Protein AF-A0A7Z0MDP6-F1 (afdb_monomer)

Sequence (64 aa):
MGTKLYVDLKSALGRKPSITVKVRDIERTIGEDWLLEFSAQADELGARLDPHPTDESLISVTRI

Radius of gyration: 10.7 Å; Cα contacts (8 Å, |Δi|>4): 78; chains: 1; bounding box: 29×16×27 Å

pLDDT: mean 86.47, std 7.07, range [47.53, 92.19]

Structure (mmCIF, N/CA/C/O backbone):
data_AF-A0A7Z0MDP6-F1
#
_entry.id   AF-A0A7Z0MDP6-F1
#
loop_
_atom_site.group_PDB
_atom_site.id
_atom_site.type_symbol
_atom_site.label_atom_id
_atom_site.label_alt_id
_atom_site.label_comp_id
_atom_site.label_asym_id
_atom_site.label_entity_id
_atom_site.label_seq_id
_atom_site.pdbx_PDB_ins_code
_atom_site.Cartn_x
_atom_site.Cartn_y
_atom_site.Cartn_z
_atom_site.occupancy
_atom_site.B_iso_or_equiv
_atom_site.auth_seq_id
_atom_site.auth_comp_id
_atom_site.auth_asym_id
_atom_site.auth_atom_id
_atom_site.pdbx_PDB_model_num
ATOM 1 N N . MET A 1 1 ? 15.048 3.620 -9.811 1.00 47.53 1 MET A N 1
ATOM 2 C CA . MET A 1 1 ? 14.409 4.883 -10.247 1.00 47.53 1 MET A CA 1
ATOM 3 C C . MET A 1 1 ? 13.052 4.905 -9.560 1.00 47.53 1 MET A C 1
ATOM 5 O O . MET A 1 1 ? 12.237 4.059 -9.883 1.00 47.53 1 MET A O 1
ATOM 9 N N . GLY A 1 2 ? 12.860 5.706 -8.508 1.00 57.16 2 GLY A N 1
ATOM 10 C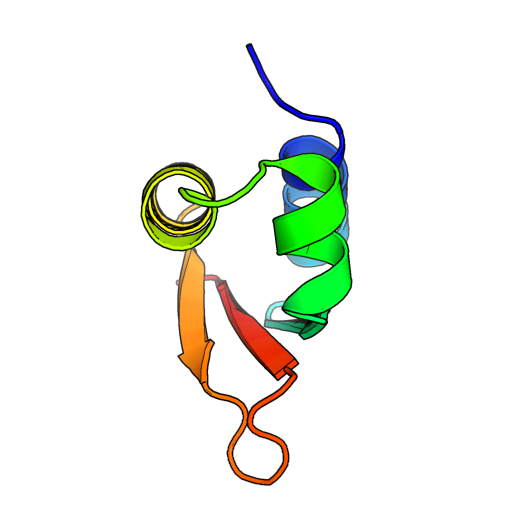 CA . GLY A 1 2 ? 11.625 5.645 -7.712 1.00 57.16 2 GLY A CA 1
ATOM 11 C C . GLY A 1 2 ? 10.473 6.319 -8.453 1.00 57.16 2 GLY A C 1
ATOM 12 O O . GLY A 1 2 ? 10.592 7.490 -8.814 1.00 57.16 2 GLY A O 1
ATOM 13 N N . THR A 1 3 ? 9.382 5.596 -8.699 1.00 73.62 3 THR A N 1
ATOM 14 C CA . THR A 1 3 ? 8.165 6.166 -9.293 1.00 73.62 3 THR A CA 1
ATOM 15 C C . THR A 1 3 ? 7.540 7.196 -8.343 1.00 73.62 3 THR A C 1
ATOM 17 O O . THR A 1 3 ? 7.808 7.205 -7.139 1.00 73.62 3 THR A O 1
ATOM 20 N N . LYS A 1 4 ? 6.680 8.086 -8.855 1.00 79.81 4 LYS A N 1
ATOM 21 C CA . LYS A 1 4 ? 5.951 9.046 -8.004 1.00 79.81 4 LYS A CA 1
ATOM 22 C C . LYS A 1 4 ? 5.179 8.332 -6.883 1.00 79.81 4 LYS A C 1
ATOM 24 O O . LYS A 1 4 ? 5.159 8.810 -5.755 1.00 79.81 4 LYS A O 1
ATOM 29 N N . LEU A 1 5 ? 4.629 7.157 -7.190 1.00 79.88 5 LEU A N 1
ATOM 30 C CA . LEU A 1 5 ? 3.913 6.314 -6.241 1.00 79.88 5 LEU A CA 1
ATOM 31 C C . LEU A 1 5 ? 4.813 5.827 -5.096 1.00 79.88 5 LEU A C 1
ATOM 33 O O . LEU A 1 5 ? 4.416 5.922 -3.940 1.00 79.88 5 LEU A O 1
ATOM 37 N N . TYR A 1 6 ? 6.041 5.391 -5.393 1.00 81.56 6 TYR A N 1
ATOM 38 C CA . TYR A 1 6 ? 7.021 4.990 -4.378 1.00 81.56 6 TYR A CA 1
ATOM 39 C C . TYR A 1 6 ? 7.293 6.105 -3.358 1.00 81.56 6 TYR A C 1
ATOM 41 O O . TYR A 1 6 ? 7.334 5.870 -2.148 1.00 81.56 6 TYR A O 1
ATOM 4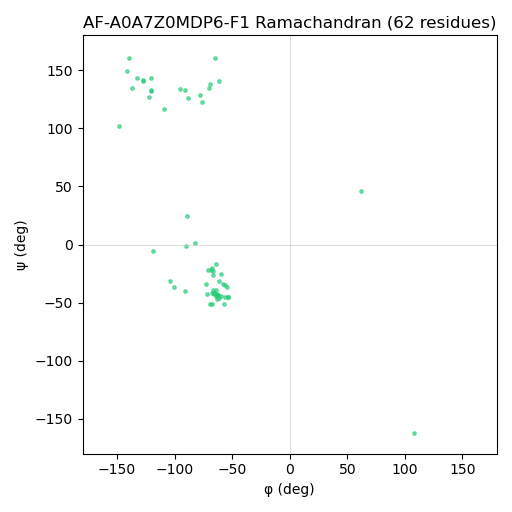9 N N . VAL A 1 7 ? 7.474 7.340 -3.838 1.00 83.31 7 VAL A N 1
ATOM 50 C CA . VAL A 1 7 ? 7.756 8.498 -2.974 1.00 83.31 7 VAL A CA 1
ATOM 51 C C . VAL A 1 7 ? 6.560 8.811 -2.074 1.00 83.31 7 VAL A C 1
ATOM 53 O O . VAL A 1 7 ? 6.744 9.057 -0.878 1.00 83.31 7 VAL A O 1
ATOM 56 N N . ASP A 1 8 ? 5.346 8.757 -2.625 1.00 84.81 8 ASP A N 1
ATOM 57 C CA . ASP A 1 8 ? 4.102 8.941 -1.873 1.00 84.81 8 ASP A CA 1
ATOM 58 C C . ASP A 1 8 ? 3.912 7.848 -0.808 1.00 84.81 8 ASP A C 1
ATOM 60 O O . ASP A 1 8 ? 3.683 8.170 0.360 1.00 84.81 8 ASP A O 1
ATOM 64 N N . LEU A 1 9 ? 4.104 6.572 -1.167 1.00 84.44 9 LEU A N 1
ATOM 65 C CA . LEU A 1 9 ? 4.049 5.441 -0.231 1.00 84.44 9 LEU A CA 1
ATOM 66 C C . LEU A 1 9 ? 5.048 5.616 0.911 1.00 84.44 9 LEU A C 1
ATOM 68 O O . LEU A 1 9 ? 4.670 5.543 2.078 1.00 84.44 9 LEU A O 1
ATOM 72 N N . LYS A 1 10 ? 6.314 5.898 0.591 1.00 86.31 10 LYS A N 1
ATOM 73 C CA . LYS A 1 10 ? 7.376 6.094 1.585 1.00 86.31 10 LYS A CA 1
ATOM 74 C C . LYS A 1 10 ? 7.057 7.245 2.539 1.00 86.31 10 LYS A C 1
ATOM 76 O O . LYS A 1 10 ? 7.242 7.116 3.749 1.00 86.31 10 LYS A O 1
ATOM 81 N N . SER A 1 11 ? 6.577 8.367 2.005 1.00 87.38 11 SER A N 1
ATOM 82 C CA . SER A 1 11 ? 6.186 9.537 2.798 1.00 87.38 11 SER A CA 1
ATOM 83 C C . SER A 1 11 ? 5.008 9.221 3.724 1.00 87.38 11 SER A C 1
ATOM 85 O O . SER A 1 11 ? 5.031 9.551 4.914 1.00 87.38 11 SER A O 1
ATOM 87 N N . ALA A 1 12 ? 3.992 8.532 3.204 1.00 86.38 12 ALA A N 1
ATOM 88 C CA . ALA A 1 12 ? 2.784 8.208 3.946 1.00 86.38 12 ALA A CA 1
ATOM 89 C C . ALA A 1 12 ? 3.033 7.135 5.026 1.00 86.38 12 ALA A C 1
ATOM 91 O O . ALA A 1 12 ? 2.622 7.329 6.174 1.00 86.38 12 ALA A O 1
ATOM 92 N N . LEU A 1 13 ? 3.801 6.086 4.712 1.00 85.38 13 LEU A N 1
ATOM 93 C CA . LEU A 1 13 ? 4.258 5.061 5.666 1.00 85.38 13 LEU A CA 1
ATOM 94 C C . LEU A 1 13 ? 5.248 5.605 6.712 1.00 85.38 13 LEU A C 1
ATOM 96 O O . LEU A 1 13 ? 5.421 5.028 7.785 1.00 85.38 13 LEU A O 1
ATOM 100 N N . GLY A 1 14 ? 5.896 6.739 6.431 1.00 84.00 14 GLY A N 1
ATOM 101 C CA . GLY A 1 14 ? 6.688 7.477 7.415 1.00 84.00 14 GLY A CA 1
ATOM 102 C C . GLY A 1 14 ? 5.839 8.172 8.486 1.00 84.00 14 GLY A C 1
ATOM 103 O O . GLY A 1 14 ? 6.346 8.462 9.567 1.00 84.00 14 GLY A O 1
ATOM 104 N N . ARG A 1 15 ? 4.555 8.437 8.206 1.00 84.38 15 ARG A N 1
ATOM 105 C CA . ARG A 1 15 ? 3.623 9.115 9.129 1.00 84.38 15 ARG A CA 1
ATOM 106 C C . ARG A 1 15 ? 2.631 8.168 9.792 1.00 84.38 15 ARG A C 1
ATOM 108 O O . ARG A 1 15 ? 2.184 8.451 10.901 1.00 84.38 15 ARG A O 1
ATOM 115 N N . LYS A 1 16 ? 2.240 7.094 9.107 1.00 87.06 16 LYS A N 1
ATOM 116 C CA . LYS A 1 16 ? 1.265 6.114 9.592 1.00 87.06 16 LYS A CA 1
ATOM 117 C C . LYS A 1 16 ? 1.789 4.696 9.372 1.00 87.06 16 LYS A C 1
ATOM 119 O O . LYS A 1 16 ? 2.384 4.442 8.332 1.00 87.06 16 LYS A O 1
ATOM 124 N N . PRO A 1 17 ? 1.527 3.764 10.302 1.00 83.94 17 PRO A N 1
ATOM 125 C CA . PRO 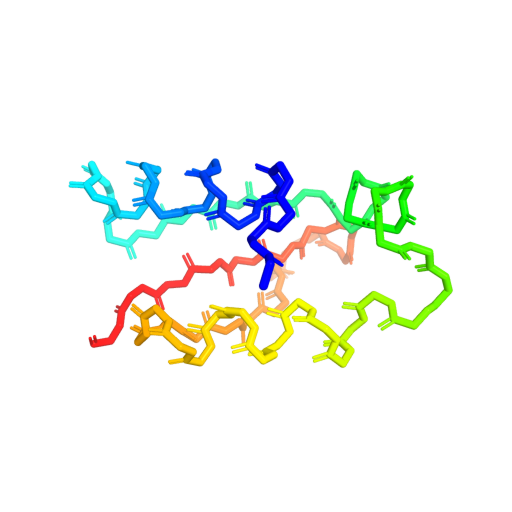A 1 17 ? 1.950 2.373 10.154 1.00 83.94 17 PRO A CA 1
ATOM 126 C C . PRO A 1 17 ? 1.198 1.644 9.033 1.00 83.94 17 PRO A C 1
ATOM 128 O O . PRO A 1 17 ? 1.705 0.662 8.505 1.00 83.94 17 PRO A O 1
ATOM 131 N N . SER A 1 18 ? 0.015 2.127 8.647 1.00 88.31 18 SER A N 1
ATOM 132 C CA . SER A 1 18 ? -0.756 1.601 7.526 1.00 88.31 18 SER A CA 1
ATOM 133 C C . SER A 1 18 ? -1.437 2.710 6.731 1.00 88.31 18 SER A C 1
ATOM 135 O O . SER A 1 18 ? -1.803 3.765 7.267 1.00 88.31 18 SER A O 1
ATOM 137 N N . ILE A 1 19 ? -1.595 2.467 5.434 1.00 91.06 19 ILE A N 1
ATOM 138 C CA . ILE A 1 19 ? -2.285 3.342 4.486 1.00 91.06 19 ILE A CA 1
ATOM 139 C C . ILE A 1 19 ? -3.118 2.504 3.522 1.00 91.06 19 ILE A C 1
ATOM 141 O O . ILE A 1 19 ? -2.855 1.321 3.331 1.00 91.06 19 ILE A O 1
ATOM 145 N N . THR A 1 20 ? -4.094 3.131 2.879 1.00 91.31 20 THR A N 1
ATOM 146 C CA . THR A 1 20 ? -4.948 2.476 1.888 1.00 91.31 20 THR A CA 1
ATOM 147 C C . THR A 1 20 ? -4.809 3.198 0.559 1.00 91.31 20 THR A C 1
ATOM 149 O O . THR A 1 20 ? -4.854 4.430 0.512 1.00 91.31 20 THR A O 1
ATOM 152 N N . VAL A 1 21 ? -4.628 2.438 -0.516 1.00 89.56 21 VAL A N 1
ATOM 153 C CA . VAL A 1 21 ? -4.379 2.953 -1.864 1.00 89.56 21 VAL A CA 1
ATOM 154 C C . VAL A 1 21 ? -5.370 2.317 -2.831 1.00 89.56 21 VAL A C 1
ATOM 156 O O . VAL A 1 21 ? -5.692 1.138 -2.715 1.00 89.56 21 VAL A O 1
ATOM 159 N N . LYS A 1 22 ? -5.874 3.102 -3.785 1.00 92.19 22 LYS A N 1
ATOM 160 C CA . LYS A 1 22 ? -6.767 2.612 -4.839 1.00 92.19 22 LYS A CA 1
ATOM 161 C C . LYS A 1 22 ? -5.975 1.880 -5.907 1.00 92.19 22 LYS A C 1
ATOM 163 O O . LYS A 1 22 ? -5.066 2.470 -6.484 1.00 92.19 22 LYS A O 1
ATOM 168 N N . VAL A 1 23 ? -6.393 0.662 -6.241 1.00 90.00 23 VAL A N 1
ATOM 169 C CA . VAL A 1 23 ? -5.780 -0.153 -7.302 1.00 90.00 23 VAL A CA 1
ATOM 170 C C . VAL A 1 23 ? -5.728 0.619 -8.619 1.00 90.00 23 VAL A C 1
ATOM 172 O O . VAL A 1 23 ? -4.662 0.746 -9.208 1.00 90.00 23 VAL A O 1
ATOM 175 N N . ARG A 1 24 ? -6.822 1.293 -8.995 1.00 89.25 24 ARG A N 1
ATOM 176 C CA . ARG A 1 24 ? -6.878 2.123 -10.212 1.00 89.25 24 ARG A CA 1
ATOM 177 C C . ARG A 1 24 ? -5.840 3.245 -10.276 1.00 89.25 24 ARG A C 1
ATOM 179 O O . ARG A 1 24 ? -5.400 3.607 -11.365 1.00 89.25 24 ARG A O 1
ATOM 186 N N . ASP A 1 25 ? -5.478 3.850 -9.145 1.00 88.31 25 ASP A N 1
ATOM 187 C CA . ASP A 1 25 ? -4.448 4.897 -9.120 1.00 88.31 25 ASP A CA 1
ATOM 188 C C . ASP A 1 25 ? -3.049 4.300 -9.324 1.00 88.31 25 ASP A C 1
ATOM 190 O O . ASP A 1 25 ? -2.205 4.922 -9.978 1.00 88.31 25 ASP A O 1
ATOM 194 N N . ILE A 1 26 ? -2.827 3.085 -8.817 1.00 87.19 26 ILE A N 1
ATOM 195 C CA . ILE A 1 26 ? -1.596 2.317 -9.015 1.00 87.19 26 ILE A CA 1
ATOM 196 C C . ILE A 1 26 ? -1.501 1.879 -10.482 1.00 87.19 26 ILE A C 1
ATOM 198 O O . ILE A 1 26 ? -0.512 2.198 -11.137 1.00 87.19 26 ILE A O 1
ATOM 202 N N . GLU A 1 27 ? -2.557 1.267 -11.026 1.00 89.88 27 GLU A N 1
ATOM 203 C CA . GLU A 1 27 ? -2.680 0.868 -12.438 1.00 89.88 27 GLU A CA 1
ATOM 204 C C . GLU A 1 27 ? -2.415 2.032 -13.391 1.00 89.88 27 GLU A C 1
ATOM 206 O O . GLU A 1 27 ? -1.650 1.907 -14.339 1.00 89.88 27 GLU A O 1
ATOM 211 N N . ARG A 1 28 ? -2.988 3.211 -13.124 1.00 88.19 28 ARG A N 1
ATOM 212 C CA . ARG A 1 28 ? -2.762 4.39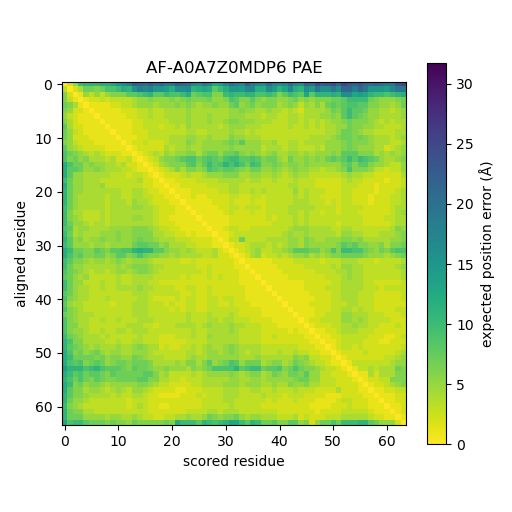5 -13.966 1.00 88.19 28 ARG A CA 1
ATOM 213 C C . ARG A 1 28 ? -1.318 4.905 -13.905 1.00 88.19 28 ARG A C 1
ATOM 215 O O . ARG A 1 28 ? -0.881 5.587 -14.828 1.00 88.19 28 ARG A O 1
ATOM 222 N N . THR A 1 29 ? -0.606 4.649 -12.808 1.00 86.50 29 THR A N 1
ATOM 223 C CA . THR A 1 29 ? 0.756 5.160 -12.595 1.00 86.50 29 THR A CA 1
ATOM 224 C C . THR A 1 29 ? 1.822 4.190 -13.094 1.00 86.50 29 THR A C 1
ATOM 226 O O . THR A 1 29 ? 2.823 4.638 -13.647 1.00 86.50 29 THR A O 1
ATOM 229 N N . ILE A 1 30 ? 1.618 2.891 -12.875 1.00 85.50 30 ILE A N 1
ATOM 230 C CA . ILE A 1 30 ? 2.583 1.830 -13.180 1.00 85.50 30 ILE A CA 1
ATOM 231 C C . ILE A 1 30 ? 2.228 1.110 -14.492 1.00 85.50 30 ILE A C 1
ATOM 233 O O . ILE A 1 30 ? 3.114 0.791 -15.276 1.00 85.50 30 ILE A O 1
ATOM 237 N N . GLY A 1 31 ? 0.940 0.922 -14.780 1.00 85.56 31 GLY A N 1
ATOM 238 C CA . GLY A 1 31 ? 0.444 0.214 -15.962 1.00 85.56 31 GLY A CA 1
ATOM 239 C C . GLY A 1 31 ? -0.158 -1.152 -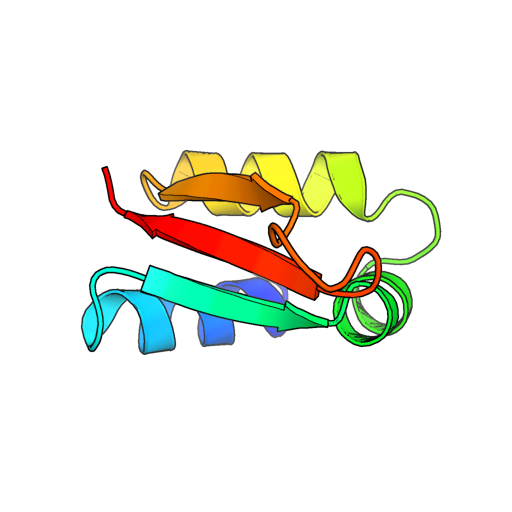15.628 1.00 85.56 31 GLY A C 1
ATOM 240 O O . GLY A 1 31 ? -0.508 -1.430 -14.484 1.00 85.56 31 GLY A O 1
ATOM 241 N N . GLU A 1 32 ? -0.295 -2.010 -16.641 1.00 81.81 32 GLU A N 1
ATOM 242 C CA . GLU A 1 32 ? -0.913 -3.342 -16.509 1.00 81.81 32 GLU A CA 1
ATOM 243 C C . GLU A 1 32 ? -0.165 -4.262 -15.528 1.00 81.81 32 GLU A C 1
ATOM 245 O O . GLU A 1 32 ? -0.798 -5.036 -14.816 1.00 81.81 32 GLU A O 1
ATOM 250 N N . ASP A 1 33 ? 1.159 -4.121 -15.409 1.00 87.06 33 ASP A N 1
ATOM 251 C CA . ASP A 1 33 ? 2.008 -4.943 -14.527 1.00 87.06 33 ASP A CA 1
ATOM 252 C C . ASP A 1 33 ? 2.158 -4.361 -13.107 1.00 87.06 33 ASP A C 1
ATOM 254 O O . ASP A 1 33 ? 3.127 -4.605 -12.384 1.00 87.06 33 ASP A O 1
ATOM 258 N N . TRP A 1 34 ? 1.184 -3.550 -12.686 1.00 89.12 34 TRP A N 1
ATOM 259 C CA . TRP A 1 34 ? 1.268 -2.801 -11.438 1.00 89.12 34 TRP A CA 1
ATOM 260 C C . TRP A 1 34 ? 1.504 -3.674 -10.210 1.00 89.12 34 TRP A C 1
ATOM 262 O O . TRP A 1 34 ? 2.188 -3.234 -9.293 1.00 89.12 34 TRP A O 1
ATOM 272 N N . LEU A 1 35 ? 0.949 -4.888 -10.166 1.00 87.88 35 LEU A N 1
ATOM 273 C CA . LEU A 1 35 ? 1.024 -5.744 -8.986 1.00 87.88 35 LEU A CA 1
ATOM 274 C C . LEU A 1 35 ? 2.472 -6.137 -8.673 1.00 87.88 35 LEU A C 1
ATOM 276 O O . LEU A 1 35 ? 2.880 -6.088 -7.512 1.00 87.88 35 LEU A O 1
ATOM 280 N N . LEU A 1 36 ? 3.25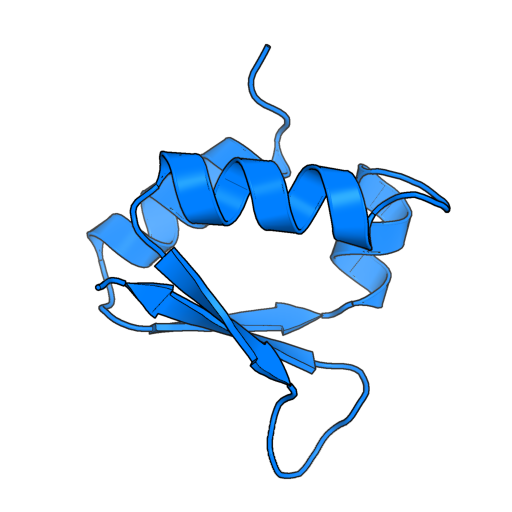3 -6.482 -9.700 1.00 89.62 36 LEU A N 1
ATOM 281 C CA . LEU A 1 36 ? 4.642 -6.902 -9.546 1.00 89.62 36 LEU A CA 1
ATOM 282 C C . LEU A 1 36 ? 5.518 -5.736 -9.079 1.00 89.62 36 LEU A C 1
ATOM 284 O O . LEU A 1 36 ? 6.220 -5.841 -8.071 1.00 89.62 36 LEU A O 1
ATOM 288 N N . GLU A 1 37 ? 5.441 -4.603 -9.775 1.00 88.81 37 GLU A N 1
ATOM 289 C CA . GLU A 1 37 ? 6.217 -3.408 -9.437 1.00 88.81 37 GLU A CA 1
ATOM 290 C C . GLU A 1 37 ? 5.811 -2.806 -8.087 1.00 88.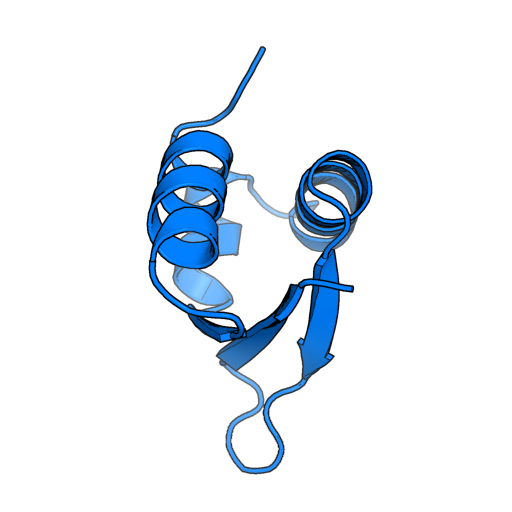81 37 GLU A C 1
ATOM 292 O O . GLU A 1 37 ? 6.671 -2.410 -7.298 1.00 88.81 37 GLU A O 1
ATOM 297 N N . PHE A 1 38 ? 4.512 -2.746 -7.789 1.00 88.69 38 PHE A N 1
ATOM 298 C CA . PHE A 1 38 ? 4.013 -2.221 -6.520 1.00 88.69 38 PHE A CA 1
ATOM 299 C C . PHE A 1 38 ? 4.409 -3.121 -5.348 1.00 88.69 38 PHE A C 1
ATOM 301 O O . PHE A 1 38 ? 4.803 -2.611 -4.299 1.00 88.69 38 PHE A O 1
ATOM 308 N N . SER A 1 39 ? 4.375 -4.445 -5.533 1.00 89.25 39 SER A N 1
ATOM 309 C CA . SER A 1 39 ? 4.867 -5.395 -4.533 1.00 89.25 39 SER A CA 1
ATOM 310 C C . SER A 1 39 ? 6.365 -5.242 -4.290 1.00 89.25 39 SER A C 1
ATOM 312 O O . SER A 1 39 ? 6.774 -5.228 -3.133 1.00 89.25 39 SER A O 1
ATOM 314 N N . ALA A 1 40 ? 7.176 -5.084 -5.339 1.00 89.81 40 ALA A N 1
ATOM 315 C CA . ALA A 1 40 ? 8.615 -4.861 -5.190 1.00 89.81 40 ALA A CA 1
ATOM 316 C C . ALA A 1 40 ? 8.907 -3.557 -4.427 1.00 89.81 40 ALA A C 1
ATOM 318 O O . ALA A 1 40 ? 9.713 -3.537 -3.504 1.00 89.81 40 ALA A O 1
ATOM 319 N N . GLN A 1 41 ? 8.191 -2.479 -4.756 1.00 88.19 41 GLN A N 1
ATOM 320 C CA . GLN A 1 41 ? 8.317 -1.194 -4.066 1.00 88.19 41 GLN A CA 1
ATOM 321 C C . GLN A 1 41 ? 7.896 -1.266 -2.591 1.00 88.19 41 GLN A C 1
ATOM 323 O O . GLN A 1 41 ? 8.525 -0.632 -1.744 1.00 88.19 41 GLN A O 1
ATOM 328 N N . ALA A 1 42 ? 6.831 -2.007 -2.274 1.00 89.12 42 ALA A N 1
ATOM 329 C CA . ALA A 1 42 ? 6.390 -2.213 -0.898 1.00 89.12 42 ALA A CA 1
ATOM 330 C C . ALA A 1 42 ? 7.404 -3.049 -0.101 1.00 89.12 42 ALA A C 1
ATOM 332 O O . ALA A 1 42 ? 7.731 -2.681 1.027 1.00 89.12 42 ALA A O 1
ATOM 333 N N . ASP A 1 43 ? 7.959 -4.100 -0.707 1.00 89.94 43 ASP A N 1
ATOM 334 C CA . ASP A 1 43 ? 9.004 -4.938 -0.112 1.00 89.94 43 ASP A CA 1
ATOM 335 C C . ASP A 1 43 ? 10.275 -4.128 0.200 1.00 89.94 43 ASP A C 1
ATOM 337 O O . ASP A 1 43 ? 10.754 -4.145 1.335 1.00 89.94 43 ASP A O 1
ATOM 341 N N . GLU A 1 44 ? 10.736 -3.286 -0.735 1.00 89.62 44 GLU A N 1
ATOM 342 C CA . GLU A 1 44 ? 11.865 -2.366 -0.510 1.00 89.62 44 GLU A CA 1
ATOM 343 C C . GLU A 1 44 ? 11.625 -1.377 0.646 1.00 89.62 44 GLU A C 1
ATOM 345 O O . GLU A 1 44 ? 12.573 -0.867 1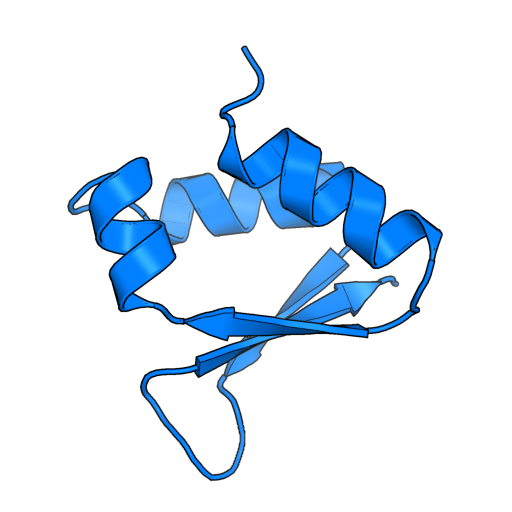.253 1.00 89.62 44 GLU A O 1
ATOM 350 N N . LEU A 1 45 ? 10.362 -1.072 0.952 1.00 87.56 45 LEU A N 1
ATOM 351 C CA . LEU A 1 45 ? 9.969 -0.195 2.057 1.00 87.56 45 LEU A CA 1
ATOM 352 C C . LEU A 1 45 ? 9.744 -0.949 3.375 1.00 87.56 45 LEU A C 1
ATOM 354 O O . LEU A 1 45 ? 9.441 -0.302 4.385 1.00 87.56 45 LEU A O 1
ATOM 358 N N . GLY A 1 46 ? 9.895 -2.277 3.387 1.00 90.00 46 GLY A N 1
ATOM 359 C CA . GLY A 1 46 ? 9.527 -3.112 4.527 1.00 90.00 46 GLY A CA 1
ATOM 360 C C . GLY A 1 46 ? 8.032 -3.002 4.815 1.00 90.00 46 GLY A C 1
ATOM 361 O O . GLY A 1 46 ? 7.627 -2.743 5.947 1.00 90.00 46 GLY A O 1
ATOM 362 N N . ALA A 1 47 ? 7.202 -3.094 3.780 1.00 90.62 47 ALA A N 1
ATOM 363 C CA . ALA A 1 47 ? 5.758 -3.009 3.894 1.00 90.62 47 ALA A CA 1
ATOM 364 C C . ALA A 1 47 ? 5.076 -4.207 3.233 1.00 90.62 47 ALA A C 1
ATOM 366 O O . ALA A 1 47 ? 5.460 -4.679 2.168 1.00 90.62 47 ALA A O 1
ATOM 367 N N . ARG A 1 48 ? 4.013 -4.677 3.876 1.00 90.50 48 ARG A N 1
ATOM 368 C CA . ARG A 1 48 ? 3.142 -5.741 3.404 1.00 90.50 48 ARG A CA 1
ATOM 369 C C . ARG A 1 48 ? 1.930 -5.152 2.699 1.00 90.50 48 ARG A C 1
ATOM 371 O O . ARG A 1 48 ? 1.277 -4.249 3.223 1.00 90.50 48 ARG A O 1
ATOM 378 N N . LEU A 1 49 ? 1.618 -5.709 1.538 1.00 90.81 49 LEU A N 1
ATOM 379 C CA . LEU A 1 49 ? 0.383 -5.448 0.810 1.00 90.81 49 LEU A CA 1
ATOM 380 C C . LEU A 1 49 ? -0.684 -6.456 1.232 1.00 90.81 49 LEU A C 1
ATOM 382 O O . LEU A 1 49 ? -0.414 -7.656 1.279 1.00 90.81 49 LEU A O 1
ATOM 386 N N . ASP A 1 50 ? -1.883 -5.970 1.522 1.00 90.19 50 ASP A N 1
ATOM 387 C CA . ASP A 1 50 ? -3.038 -6.791 1.869 1.00 90.19 50 ASP A CA 1
ATOM 388 C C . ASP A 1 50 ? -4.288 -6.251 1.155 1.00 90.19 50 ASP A C 1
ATOM 390 O O . ASP A 1 50 ? -4.484 -5.029 1.115 1.00 90.19 50 ASP A O 1
ATOM 394 N N . PRO A 1 51 ? -5.129 -7.105 0.547 1.00 88.38 51 PRO A N 1
ATOM 395 C CA . PRO A 1 51 ? -6.383 -6.656 -0.046 1.00 88.38 51 PRO A CA 1
ATOM 396 C C . PRO A 1 51 ? -7.290 -6.048 1.028 1.00 88.38 51 PRO A C 1
ATOM 398 O O . PRO A 1 51 ? -7.368 -6.530 2.156 1.00 88.38 51 PRO A O 1
ATOM 401 N N . HIS A 1 52 ? -7.993 -4.967 0.703 1.00 88.56 52 HIS A N 1
ATOM 402 C CA . HIS A 1 52 ? -8.871 -4.341 1.683 1.00 88.56 52 HIS A CA 1
ATOM 403 C C . HIS A 1 52 ? -10.101 -5.233 1.971 1.00 88.56 52 HIS A C 1
ATOM 405 O O . HIS A 1 52 ? -10.736 -5.723 1.037 1.00 88.56 52 HIS A O 1
ATOM 411 N N . PRO A 1 53 ? -10.494 -5.427 3.247 1.00 83.56 53 PRO A N 1
ATOM 412 C CA . PRO A 1 53 ? -11.464 -6.456 3.643 1.00 83.56 53 PRO A CA 1
ATOM 413 C C . PRO A 1 53 ? -12.888 -6.222 3.127 1.00 83.56 53 PRO A C 1
ATOM 415 O O . PRO A 1 53 ? -13.679 -7.157 3.055 1.00 83.56 53 PRO A O 1
ATOM 418 N N . THR A 1 54 ? -13.238 -4.975 2.809 1.00 89.88 54 THR A N 1
ATOM 419 C CA . THR A 1 54 ? -14.591 -4.592 2.374 1.00 89.88 54 THR A CA 1
ATOM 420 C C . THR A 1 54 ? -14.640 -3.997 0.972 1.00 89.88 54 THR A C 1
ATOM 422 O O . THR A 1 54 ? -15.729 -3.685 0.506 1.00 89.88 54 THR A O 1
ATOM 425 N N . ASP A 1 55 ? -13.492 -3.770 0.326 1.00 89.75 55 ASP A N 1
ATOM 426 C CA . ASP A 1 55 ? -13.442 -3.057 -0.954 1.00 89.75 55 ASP A CA 1
ATOM 427 C C . ASP A 1 55 ? -12.286 -3.579 -1.814 1.00 89.75 55 ASP A C 1
ATOM 429 O O . ASP A 1 55 ? -11.127 -3.243 -1.600 1.00 89.75 55 ASP A O 1
ATOM 433 N N . GLU A 1 56 ? -12.595 -4.414 -2.799 1.00 86.69 56 GLU A N 1
ATOM 434 C CA . GLU A 1 56 ? -11.597 -5.042 -3.678 1.00 86.69 56 GLU A CA 1
ATOM 435 C C . GLU A 1 56 ? -10.816 -4.043 -4.547 1.00 86.69 56 GLU A C 1
ATOM 437 O O . GLU A 1 56 ? -9.747 -4.367 -5.062 1.00 86.6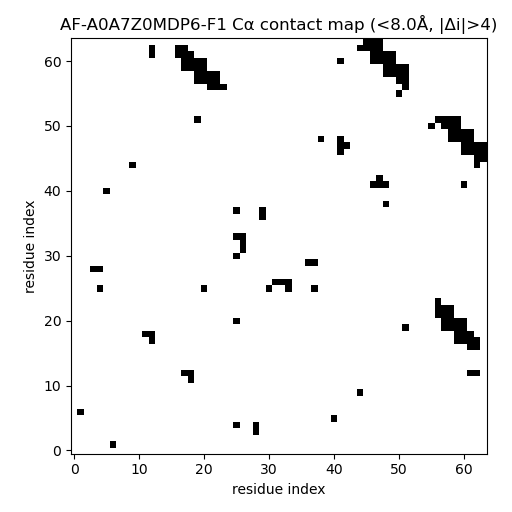9 56 GLU A O 1
ATOM 442 N N . SER A 1 57 ? -11.312 -2.809 -4.692 1.00 89.69 57 SER A N 1
ATOM 443 C CA . SER A 1 57 ? -10.617 -1.754 -5.436 1.00 89.69 57 SER A CA 1
ATOM 444 C C . SER A 1 57 ? -9.549 -1.044 -4.597 1.00 89.69 57 SER A C 1
ATOM 446 O O . SER A 1 57 ? -8.914 -0.097 -5.081 1.00 89.69 57 SER A O 1
ATOM 448 N N . LEU A 1 58 ? -9.352 -1.469 -3.346 1.00 91.50 58 LEU A N 1
ATOM 449 C CA . LEU A 1 58 ? -8.400 -0.907 -2.397 1.00 91.50 58 LEU A CA 1
ATOM 450 C C . LEU A 1 58 ? -7.380 -1.955 -1.935 1.00 91.50 58 LEU A C 1
ATOM 452 O O . LEU A 1 58 ? -7.705 -3.111 -1.668 1.00 91.50 58 LEU A O 1
ATOM 456 N N . ILE A 1 59 ? -6.140 -1.506 -1.754 1.00 91.31 59 ILE A N 1
ATOM 457 C CA . ILE A 1 59 ? -5.066 -2.276 -1.126 1.00 91.31 59 ILE A CA 1
ATOM 458 C C . ILE A 1 59 ? -4.572 -1.527 0.097 1.00 91.31 59 ILE A C 1
ATOM 460 O O . ILE A 1 59 ? -4.292 -0.326 0.055 1.00 91.31 59 ILE A O 1
ATOM 464 N N . SER A 1 60 ? -4.461 -2.260 1.194 1.00 91.75 60 SER A N 1
ATOM 465 C CA . SER A 1 60 ? -3.857 -1.795 2.428 1.00 91.75 60 SER A CA 1
ATOM 466 C C . SER A 1 60 ? -2.363 -2.084 2.390 1.00 91.75 60 SER A C 1
ATOM 468 O O . SER A 1 60 ? -1.939 -3.214 2.171 1.00 91.75 60 SER A O 1
ATOM 470 N N . VAL A 1 61 ? -1.558 -1.056 2.618 1.00 92.19 61 VAL A N 1
ATOM 471 C CA . VAL A 1 61 ? -0.104 -1.158 2.726 1.00 92.19 61 VAL A CA 1
ATOM 472 C C . VAL A 1 61 ? 0.255 -0.932 4.183 1.00 92.19 61 VAL A C 1
ATOM 474 O O . VAL A 1 61 ? -0.009 0.145 4.718 1.00 92.19 61 VAL A O 1
ATOM 477 N N . THR A 1 62 ? 0.823 -1.942 4.834 1.00 91.31 62 THR A N 1
ATOM 478 C CA . THR A 1 62 ? 1.150 -1.916 6.266 1.00 91.31 62 THR A CA 1
ATOM 479 C C . THR A 1 62 ? 2.632 -2.158 6.467 1.00 91.31 62 THR A C 1
ATOM 481 O O . THR A 1 62 ? 3.166 -3.146 5.978 1.00 91.31 62 THR A O 1
ATOM 484 N N . ARG A 1 63 ? 3.304 -1.270 7.195 1.00 88.19 63 ARG A N 1
ATOM 485 C CA . ARG A 1 63 ? 4.722 -1.415 7.519 1.00 88.19 63 ARG A CA 1
ATOM 486 C C . ARG A 1 63 ? 4.942 -2.573 8.495 1.00 88.19 63 ARG A C 1
ATOM 488 O O . ARG A 1 63 ? 4.178 -2.713 9.451 1.00 88.19 63 ARG A O 1
ATOM 495 N N . ILE A 1 64 ? 5.986 -3.355 8.246 1.00 83.00 64 ILE A N 1
ATOM 496 C CA . ILE A 1 64 ? 6.463 -4.463 9.086 1.00 83.00 64 ILE A CA 1
ATOM 497 C C . ILE A 1 64 ? 7.793 -4.119 9.754 1.00 83.00 64 ILE A C 1
ATOM 499 O O . ILE A 1 64 ? 8.525 -3.243 9.235 1.00 83.00 64 ILE A O 1
#

Solvent-accessible surface area (backbone atoms only — not comparable to full-atom values): 3704 Å² total; per-residue (Å²): 134,83,50,75,64,50,55,51,51,54,56,50,57,70,76,31,63,58,50,77,45,50,46,66,61,45,34,75,72,68,34,94,64,24,66,62,57,52,48,52,53,30,51,78,67,40,28,45,80,40,76,34,94,90,40,88,61,30,35,30,42,31,60,108

Secondary structure (DSSP, 8-state):
---HHHHHHHHHHTT-SEEEEEHHHHHHHH-TTHHHHHHHHHHHTTEEEEE-TT-TTEEEEEE-

Mean predicted aligned error: 4.22 Å

Foldseek 3Di:
DQFPVLVVVLVVCVPDQKDKDFQVVQCVRPNPCSVVVVCVSLVVSQWDWDQDPPDNRMIMIGHD

Nearest PDB structures (foldseek):
  9er2-assembly1_Q  TM=5.459E-01  e=1.546E+00  Homo sapiens
  8ylg-assembly1_B  TM=4.871E-01  e=2.515E+00  Burkholderia thailandensis
  5tvo-assembly1_A  TM=5.040E-01  e=5.401E+00  Trypanosoma brucei brucei
  9bz0-assembly1_f  TM=5.177E-01  e=7.131E+00  Homo sapiens